Protein AF-A0A8U0M8M1-F1 (afdb_monomer_lite)

Radius of gyration: 15.46 Å; chains: 1; bounding box: 39×25×38 Å

Sequence (80 aa):
MGIQFGEGKTEQGPGVQIDLTGDEVATAIHAYLVAYGIHIQGPSTIRVNGQKCINGDIYIDPSGSVVADGDRWDGRGPSF

Secondary structure (DSSP, 8-state):
-EEEE---SSSSSS-EEEEEEHHHHHHHHHHHHHHTT----S-----BTTB---EEEEEEPTT-EEEETTEEEETT-S--

Structure (mmCIF, N/CA/C/O backbone):
data_AF-A0A8U0M8M1-F1
#
_entry.id   AF-A0A8U0M8M1-F1
#
loop_
_atom_site.group_PDB
_atom_site.id
_atom_site.type_symbol
_atom_site.label_atom_id
_atom_site.label_alt_id
_atom_site.label_comp_id
_atom_site.label_asym_id
_atom_site.label_entity_id
_atom_site.label_seq_id
_atom_site.pdbx_PDB_ins_code
_atom_site.Cartn_x
_atom_site.Cartn_y
_atom_site.Cartn_z
_atom_site.occupancy
_atom_site.B_iso_or_equiv
_atom_site.auth_seq_id
_atom_site.auth_comp_id
_atom_site.auth_asym_id
_atom_site.auth_atom_id
_atom_site.pdbx_PDB_model_num
ATOM 1 N N . MET A 1 1 ? -6.237 3.701 -7.364 1.00 87.31 1 MET A N 1
ATOM 2 C CA . MET A 1 1 ? -4.926 3.042 -7.402 1.00 87.31 1 MET A CA 1
ATOM 3 C C . MET A 1 1 ? -4.244 3.454 -8.685 1.00 87.31 1 MET A C 1
ATOM 5 O O . MET A 1 1 ? -4.834 3.286 -9.747 1.00 87.31 1 MET A O 1
ATOM 9 N N . GLY A 1 2 ? -3.065 4.056 -8.584 1.00 88.62 2 GLY A N 1
ATOM 10 C CA . GLY A 1 2 ? -2.222 4.398 -9.730 1.00 88.62 2 GLY A CA 1
ATOM 11 C C . GLY A 1 2 ? -0.939 3.581 -9.689 1.00 88.62 2 GLY A C 1
ATOM 12 O O . GLY A 1 2 ? -0.406 3.367 -8.606 1.00 88.62 2 GLY A O 1
ATOM 13 N N . ILE A 1 3 ? -0.467 3.115 -10.844 1.00 89.75 3 ILE A N 1
ATOM 14 C CA . ILE A 1 3 ? 0.829 2.442 -10.989 1.00 89.75 3 ILE A CA 1
ATOM 15 C C . ILE A 1 3 ? 1.624 3.220 -12.028 1.00 89.75 3 ILE A C 1
ATOM 17 O O . ILE A 1 3 ? 1.118 3.502 -13.114 1.00 89.75 3 ILE A O 1
ATOM 21 N N . GLN A 1 4 ? 2.856 3.577 -11.689 1.00 88.19 4 GLN A N 1
ATOM 22 C CA . GLN A 1 4 ? 3.741 4.341 -12.560 1.00 88.19 4 GLN A CA 1
ATOM 23 C C . GLN A 1 4 ? 5.194 3.933 -12.334 1.00 88.19 4 GLN A C 1
ATOM 25 O O . GLN A 1 4 ? 5.551 3.430 -11.269 1.00 88.19 4 GLN A O 1
ATOM 30 N N . PHE A 1 5 ? 6.054 4.162 -13.323 1.00 85.56 5 PHE A N 1
ATOM 31 C CA . PHE A 1 5 ? 7.492 4.132 -13.067 1.00 85.56 5 PHE A CA 1
ATOM 32 C C . PHE A 1 5 ? 7.855 5.348 -12.217 1.00 85.56 5 PHE A C 1
ATOM 34 O O . PHE A 1 5 ? 7.347 6.443 -12.457 1.00 85.56 5 PHE A O 1
ATOM 41 N N . GLY A 1 6 ? 8.711 5.167 -11.218 1.00 74.62 6 GLY A N 1
ATOM 42 C CA . GLY A 1 6 ? 9.239 6.303 -10.472 1.00 74.62 6 GLY A CA 1
ATOM 43 C C . GLY A 1 6 ? 10.182 7.142 -11.343 1.00 74.62 6 GLY A C 1
ATOM 44 O O . GLY A 1 6 ? 10.836 6.662 -12.271 1.00 74.62 6 GLY A O 1
ATOM 45 N N . GLU A 1 7 ? 10.246 8.438 -11.050 1.00 66.50 7 GLU A N 1
ATOM 46 C CA . GLU A 1 7 ? 10.934 9.420 -11.903 1.00 66.50 7 GLU A CA 1
ATOM 47 C C . GLU A 1 7 ? 12.455 9.499 -11.665 1.00 66.50 7 GLU A C 1
ATOM 49 O O . GLU A 1 7 ? 13.166 10.185 -12.394 1.00 66.50 7 GLU A O 1
ATOM 54 N N . GLY A 1 8 ? 12.961 8.785 -10.654 1.00 62.03 8 GLY A N 1
ATOM 55 C CA . GLY A 1 8 ? 14.374 8.516 -10.395 1.00 62.03 8 GLY A CA 1
ATOM 56 C C . GLY A 1 8 ? 15.336 9.714 -10.390 1.00 62.03 8 GLY A C 1
ATOM 57 O O . GLY A 1 8 ? 15.950 10.025 -11.407 1.00 62.03 8 GLY A O 1
ATOM 58 N N . LYS A 1 9 ? 15.659 10.220 -9.188 1.00 51.88 9 LYS A N 1
ATOM 59 C CA . LYS A 1 9 ? 17.079 10.379 -8.773 1.00 51.88 9 LYS A CA 1
ATOM 60 C C . LYS A 1 9 ? 17.398 9.862 -7.358 1.00 51.88 9 LYS A C 1
ATOM 62 O O . LYS A 1 9 ? 18.575 9.666 -7.082 1.00 51.88 9 LYS A O 1
ATOM 67 N N . THR A 1 10 ? 16.391 9.553 -6.532 1.00 49.03 10 THR A N 1
ATOM 68 C CA . THR A 1 10 ? 16.388 8.701 -5.310 1.00 49.03 10 THR A CA 1
ATOM 69 C C . THR A 1 10 ? 14.913 8.395 -4.960 1.00 49.03 10 THR A C 1
ATOM 71 O O . THR A 1 10 ? 14.083 9.235 -5.294 1.00 49.03 10 THR A O 1
ATOM 74 N N . GLU A 1 11 ? 14.494 7.295 -4.313 1.00 52.59 11 GLU A N 1
ATOM 75 C CA . GLU A 1 11 ? 15.210 6.188 -3.649 1.00 52.59 11 GLU A CA 1
ATOM 76 C C . GLU A 1 11 ? 15.622 5.074 -4.639 1.00 52.59 11 GLU A C 1
ATOM 78 O O . GLU A 1 11 ? 14.830 4.282 -5.116 1.00 52.59 11 GLU A O 1
ATOM 83 N N . GLN A 1 12 ? 16.918 5.058 -4.964 1.00 55.50 12 GLN A N 1
ATOM 84 C CA . GLN A 1 12 ? 17.683 4.027 -5.689 1.00 55.50 12 GLN A CA 1
ATOM 85 C C . GLN A 1 12 ? 17.367 3.704 -7.168 1.00 55.50 12 GLN A C 1
ATOM 87 O O . GLN A 1 12 ? 18.146 2.962 -7.766 1.00 55.50 12 GLN A O 1
ATOM 92 N N . GLY A 1 13 ? 16.368 4.303 -7.829 1.00 64.44 13 GLY A N 1
ATOM 93 C CA . GLY A 1 13 ? 16.273 4.240 -9.300 1.00 64.44 13 GLY A CA 1
ATOM 94 C C . GLY A 1 13 ? 14.908 4.600 -9.899 1.00 64.44 13 GLY A C 1
ATOM 95 O O . GLY A 1 13 ? 14.133 5.295 -9.245 1.00 64.44 13 GLY A O 1
ATOM 96 N N . PRO A 1 14 ? 14.620 4.185 -11.153 1.00 78.12 14 PRO A N 1
ATOM 97 C CA . PRO A 1 14 ? 13.299 4.357 -11.754 1.00 78.12 14 PRO A CA 1
ATOM 98 C C . PRO A 1 14 ? 12.222 3.646 -10.919 1.00 78.12 14 PRO A C 1
ATOM 100 O O . PRO A 1 14 ? 11.276 4.291 -10.509 1.00 78.12 14 PRO A O 1
ATOM 103 N N . GLY A 1 15 ? 12.399 2.385 -10.519 1.00 87.75 15 GLY A N 1
ATOM 104 C CA . GLY A 1 15 ? 11.453 1.657 -9.657 1.00 87.75 15 GLY A CA 1
ATOM 105 C C . GLY A 1 15 ? 10.016 1.600 -10.198 1.00 87.75 15 GLY A C 1
ATOM 106 O O . GLY A 1 15 ? 9.720 2.056 -11.306 1.00 87.75 15 GLY A O 1
ATOM 107 N N . VAL A 1 16 ? 9.101 1.038 -9.408 1.00 90.00 16 VAL A N 1
ATOM 108 C CA . VAL A 1 16 ? 7.651 1.139 -9.656 1.00 90.00 16 VAL A CA 1
ATOM 109 C C . VAL A 1 16 ? 6.988 1.739 -8.429 1.00 90.00 16 VAL A C 1
ATOM 111 O O . VAL A 1 16 ? 7.174 1.251 -7.323 1.00 90.00 16 VAL A O 1
ATOM 114 N N . GLN A 1 17 ? 6.202 2.782 -8.632 1.00 91.62 17 GLN A N 1
ATOM 115 C CA . GLN A 1 17 ? 5.424 3.445 -7.602 1.00 91.62 17 GLN A CA 1
ATOM 116 C C . GLN A 1 17 ? 3.960 3.015 -7.723 1.00 91.62 17 GLN A C 1
ATOM 118 O O . GLN A 1 17 ? 3.390 3.051 -8.817 1.00 91.62 17 GLN A O 1
ATOM 123 N N . ILE A 1 18 ? 3.351 2.627 -6.603 1.00 93.19 18 ILE A N 1
ATOM 124 C CA . ILE A 1 18 ? 1.914 2.376 -6.491 1.00 93.19 18 ILE A CA 1
ATOM 125 C C . ILE A 1 18 ? 1.324 3.375 -5.503 1.00 93.19 18 ILE A C 1
ATOM 127 O O . ILE A 1 18 ? 1.648 3.342 -4.317 1.00 93.19 18 ILE A O 1
ATOM 131 N N . ASP A 1 19 ? 0.410 4.210 -5.982 1.00 94.81 19 ASP A N 1
ATOM 132 C CA . ASP A 1 19 ? -0.288 5.194 -5.162 1.00 94.81 19 ASP A CA 1
ATOM 133 C C . ASP A 1 19 ? -1.711 4.726 -4.847 1.00 94.81 19 ASP A C 1
ATOM 135 O O . ASP A 1 19 ? -2.485 4.314 -5.724 1.00 94.81 19 ASP A O 1
ATOM 139 N N . LEU A 1 20 ? -2.065 4.815 -3.567 1.00 96.62 20 LEU A N 1
ATOM 140 C CA . LEU A 1 20 ? -3.346 4.412 -3.005 1.00 96.62 20 LEU A CA 1
ATOM 141 C C . LEU A 1 20 ? -4.051 5.617 -2.390 1.00 96.62 20 LEU A C 1
ATOM 143 O O . LEU A 1 20 ? -3.463 6.420 -1.664 1.00 96.62 20 LEU A O 1
ATOM 147 N N . THR A 1 21 ? -5.357 5.699 -2.609 1.00 97.06 21 THR A N 1
ATOM 148 C CA . THR A 1 21 ? -6.220 6.584 -1.821 1.00 97.06 21 THR A CA 1
ATOM 149 C C . THR A 1 21 ? -6.360 6.066 -0.387 1.00 97.06 21 THR A C 1
ATOM 151 O O . THR A 1 21 ? -6.165 4.879 -0.113 1.00 97.06 21 THR A O 1
ATOM 154 N N . GLY A 1 22 ? -6.754 6.934 0.547 1.00 96.06 22 GLY A N 1
ATOM 155 C CA . GLY A 1 22 ? -7.040 6.532 1.928 1.00 96.06 22 GLY A CA 1
ATOM 156 C C . GLY A 1 22 ? -8.071 5.401 2.045 1.00 96.06 22 GLY A C 1
ATOM 157 O O . GLY A 1 22 ? -7.916 4.515 2.887 1.00 96.06 22 GLY A O 1
ATOM 158 N N . ASP A 1 23 ? -9.078 5.381 1.167 1.00 95.75 23 ASP A N 1
ATOM 159 C CA . ASP A 1 23 ? -10.098 4.325 1.127 1.00 95.75 23 ASP A CA 1
ATOM 160 C C . ASP A 1 23 ? -9.527 2.986 0.629 1.00 95.75 23 ASP A C 1
ATOM 162 O O . ASP A 1 23 ? -9.894 1.918 1.128 1.00 95.75 23 ASP A O 1
ATOM 166 N N . GLU A 1 24 ? -8.575 3.017 -0.305 1.00 97.25 24 GLU A N 1
ATOM 167 C CA . GLU A 1 24 ? -7.868 1.818 -0.771 1.00 97.25 24 GLU A CA 1
ATOM 168 C C . GLU A 1 24 ? -6.935 1.260 0.308 1.00 97.25 24 GLU A C 1
ATOM 170 O O . GLU A 1 24 ? -6.905 0.048 0.522 1.00 97.25 24 GLU A O 1
ATOM 175 N N . VAL A 1 25 ? -6.252 2.125 1.065 1.00 96.88 25 VAL A N 1
ATOM 176 C CA . VAL A 1 25 ? -5.475 1.710 2.247 1.00 96.88 25 VAL A CA 1
ATOM 177 C C . VAL A 1 25 ? -6.390 1.088 3.306 1.00 96.88 25 VAL A C 1
ATOM 179 O O . VAL A 1 25 ? -6.086 0.025 3.849 1.00 96.88 25 VAL A O 1
ATOM 182 N N . ALA A 1 26 ? -7.542 1.706 3.582 1.00 96.12 26 ALA A N 1
ATOM 183 C CA . ALA A 1 26 ? -8.532 1.157 4.505 1.00 96.12 26 ALA A CA 1
ATOM 184 C C . ALA A 1 26 ? -9.032 -0.224 4.043 1.00 96.12 26 ALA A C 1
ATOM 186 O O . ALA A 1 26 ? -9.144 -1.148 4.851 1.00 96.12 26 ALA A O 1
ATOM 187 N N . THR A 1 27 ? -9.264 -0.390 2.740 1.00 96.19 27 THR A N 1
ATOM 188 C CA . THR A 1 27 ? -9.658 -1.669 2.133 1.00 96.19 27 THR A CA 1
ATOM 189 C C . THR A 1 27 ? -8.565 -2.727 2.286 1.00 96.19 27 THR A C 1
ATOM 191 O O . THR A 1 27 ? -8.863 -3.855 2.679 1.00 96.19 27 THR A O 1
ATOM 194 N N . ALA A 1 28 ? -7.297 -2.374 2.058 1.00 96.44 28 ALA A N 1
ATOM 195 C CA . ALA A 1 28 ? -6.166 -3.282 2.244 1.00 96.44 28 ALA A CA 1
ATOM 196 C C . ALA A 1 28 ? -6.040 -3.757 3.704 1.00 96.44 28 ALA A C 1
ATOM 198 O O . ALA A 1 28 ? -5.836 -4.944 3.958 1.00 96.44 28 ALA A O 1
ATOM 199 N N . ILE A 1 29 ? -6.243 -2.859 4.674 1.00 96.81 29 ILE A N 1
ATOM 200 C CA . ILE A 1 29 ? -6.265 -3.208 6.103 1.00 96.81 29 ILE A CA 1
ATOM 201 C C . ILE A 1 29 ? -7.444 -4.136 6.422 1.00 96.81 29 ILE A C 1
ATOM 203 O O . ILE A 1 29 ? -7.269 -5.122 7.136 1.00 96.81 29 ILE A O 1
ATOM 207 N N . HIS A 1 30 ? -8.636 -3.873 5.876 1.00 96.81 30 HIS A N 1
ATOM 208 C CA . HIS A 1 30 ? -9.775 -4.783 6.019 1.00 96.81 30 HIS A CA 1
ATOM 209 C C . HIS A 1 30 ? -9.463 -6.179 5.466 1.00 96.81 30 HIS A C 1
ATOM 211 O O . HIS A 1 30 ? -9.726 -7.170 6.145 1.00 96.81 30 HIS A O 1
ATOM 217 N N . ALA A 1 31 ? -8.873 -6.266 4.272 1.00 97.19 31 ALA A N 1
ATOM 218 C CA . ALA A 1 31 ? -8.484 -7.535 3.664 1.00 97.19 3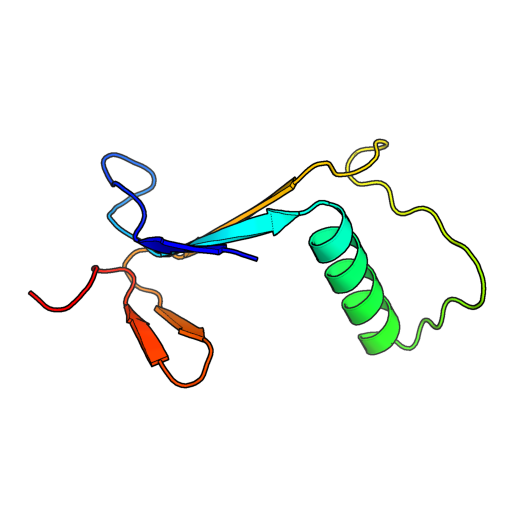1 ALA A CA 1
ATOM 219 C C . ALA A 1 31 ? -7.455 -8.288 4.523 1.00 97.19 31 ALA A C 1
ATOM 221 O O . ALA A 1 31 ? -7.599 -9.492 4.735 1.00 97.19 31 ALA A O 1
ATOM 222 N N . TYR A 1 32 ? -6.473 -7.574 5.083 1.00 98.06 32 TYR A N 1
ATOM 223 C CA . TYR A 1 32 ? -5.516 -8.137 6.033 1.00 98.06 32 TYR A CA 1
ATOM 224 C C . TYR A 1 32 ? -6.220 -8.721 7.267 1.00 98.06 32 TYR A C 1
ATOM 226 O O . TYR A 1 32 ? -5.977 -9.867 7.627 1.00 98.06 32 TYR A O 1
ATOM 234 N N . LEU A 1 33 ? -7.147 -7.985 7.886 1.00 98.00 33 LEU A N 1
ATOM 235 C CA . LEU A 1 33 ? -7.897 -8.474 9.049 1.00 98.00 33 LEU A CA 1
ATOM 236 C C . LEU A 1 33 ? -8.722 -9.728 8.722 1.00 98.00 33 LEU A C 1
ATOM 238 O O . LEU A 1 33 ? -8.696 -10.696 9.483 1.00 98.00 33 LEU A O 1
ATOM 242 N N . VAL A 1 34 ? -9.388 -9.746 7.566 1.00 97.81 34 VAL A N 1
ATOM 243 C CA . VAL A 1 34 ? -10.149 -10.913 7.094 1.00 97.81 34 VAL A CA 1
ATOM 244 C C . VAL A 1 34 ? -9.239 -12.124 6.885 1.00 97.81 34 VAL A C 1
ATOM 246 O O . VAL A 1 34 ? -9.603 -13.225 7.293 1.00 97.81 34 VAL A O 1
ATOM 249 N N . ALA A 1 35 ? -8.041 -11.940 6.323 1.00 98.12 35 ALA A N 1
ATOM 250 C CA . ALA A 1 35 ? -7.063 -13.018 6.156 1.00 98.12 35 ALA A CA 1
ATOM 251 C C . ALA A 1 35 ? -6.605 -13.630 7.496 1.00 98.12 35 ALA A C 1
ATOM 253 O O . ALA A 1 35 ? -6.216 -14.794 7.541 1.00 98.12 35 ALA A O 1
ATOM 254 N N . TYR A 1 36 ? -6.712 -12.874 8.592 1.00 98.38 36 TYR A N 1
ATOM 255 C CA . TYR A 1 36 ? -6.459 -13.331 9.962 1.00 98.38 36 TYR A CA 1
ATOM 256 C C . TYR A 1 36 ? -7.727 -13.809 10.696 1.00 98.38 36 TYR A C 1
ATOM 258 O O . TYR A 1 36 ? -7.700 -14.019 11.909 1.00 98.38 36 TYR A O 1
ATOM 266 N N . GLY A 1 37 ? -8.842 -13.997 9.985 1.00 97.94 37 GLY A N 1
ATOM 267 C CA . GLY A 1 37 ? -10.104 -14.489 10.548 1.00 97.94 37 GLY A CA 1
ATOM 268 C C . GLY A 1 37 ? -10.887 -13.445 11.349 1.00 97.94 37 GLY A C 1
ATOM 269 O O . GLY A 1 37 ? -11.806 -13.796 12.090 1.00 97.94 37 GLY A O 1
ATOM 270 N N . ILE A 1 38 ? -10.544 -12.162 11.222 1.00 98.38 38 ILE A N 1
ATOM 271 C CA . ILE A 1 38 ? -11.226 -11.064 11.908 1.00 98.38 38 ILE A CA 1
ATOM 272 C C . ILE A 1 38 ? -12.243 -10.447 10.948 1.00 98.38 38 ILE A C 1
ATOM 274 O O . ILE A 1 38 ? -11.891 -9.753 9.994 1.00 98.38 38 ILE A O 1
ATOM 278 N N . HIS A 1 39 ? -13.525 -10.670 11.229 1.00 97.19 39 HIS A N 1
ATOM 279 C CA . HIS A 1 39 ? -14.631 -10.130 10.442 1.00 97.19 39 HIS A CA 1
ATOM 280 C C . HIS A 1 39 ? -15.249 -8.927 11.154 1.00 97.19 39 HIS A C 1
ATOM 282 O O . HIS A 1 39 ? -15.787 -9.046 12.253 1.00 97.19 39 HIS A O 1
ATOM 288 N N . ILE A 1 40 ? -15.184 -7.760 10.516 1.00 96.31 40 ILE A N 1
ATOM 289 C CA . ILE A 1 40 ? -15.832 -6.540 11.004 1.00 96.31 40 ILE A CA 1
ATOM 290 C C . ILE A 1 40 ? -17.221 -6.458 10.372 1.00 96.31 40 ILE A C 1
ATOM 292 O O . ILE A 1 40 ? -17.346 -6.458 9.150 1.00 96.31 40 ILE A O 1
ATOM 296 N N . GLN A 1 41 ? -18.259 -6.370 11.202 1.00 95.88 41 GLN A N 1
ATOM 297 C CA . GLN A 1 41 ? -19.639 -6.196 10.757 1.00 95.88 41 GLN A CA 1
ATOM 298 C C . GLN A 1 41 ? -20.158 -4.818 11.182 1.00 95.88 41 GLN A C 1
ATOM 300 O O . GLN A 1 41 ? -20.216 -4.510 12.370 1.00 95.88 41 GLN A O 1
ATOM 305 N N . GLY A 1 42 ? -20.575 -4.013 10.203 1.00 95.56 42 GLY A N 1
ATOM 306 C CA . GLY A 1 42 ? -21.118 -2.667 10.408 1.00 95.56 42 GLY A CA 1
ATOM 307 C C . GLY A 1 42 ? -20.134 -1.537 10.070 1.00 95.56 42 GLY A C 1
ATOM 308 O O . GLY A 1 42 ? -18.993 -1.805 9.694 1.00 95.56 42 GLY A O 1
ATOM 309 N N . PRO A 1 43 ? -20.576 -0.267 10.161 1.00 94.12 43 PRO A N 1
ATOM 310 C CA . PRO A 1 43 ? -19.735 0.888 9.856 1.00 94.12 43 PRO A CA 1
ATOM 311 C C . PRO A 1 43 ? -18.515 0.971 10.783 1.00 94.12 43 PRO A C 1
ATOM 313 O O . PRO A 1 43 ? -18.650 0.900 12.004 1.00 94.12 43 PRO A O 1
ATOM 316 N N . SER A 1 44 ? -17.332 1.181 10.211 1.00 94.75 44 SER A N 1
ATOM 317 C CA . SER A 1 44 ? -16.065 1.279 10.944 1.00 94.75 44 SER A CA 1
ATOM 318 C C . SER A 1 44 ? -15.234 2.478 10.486 1.00 94.75 44 SER A C 1
ATOM 320 O O . SER A 1 44 ? -15.424 3.016 9.399 1.00 94.75 44 SER A O 1
ATOM 322 N N . THR A 1 45 ? -14.302 2.929 11.330 1.00 94.44 45 THR A N 1
ATOM 323 C CA . THR A 1 45 ? -13.316 3.964 10.983 1.00 94.44 45 THR A CA 1
ATOM 324 C C . THR A 1 45 ? -11.915 3.405 11.178 1.00 94.44 45 THR A C 1
ATOM 326 O O . THR A 1 45 ? -11.544 3.065 12.299 1.00 94.44 45 THR A O 1
ATOM 329 N N . ILE A 1 46 ? -11.131 3.356 10.103 1.00 95.12 46 ILE A N 1
ATOM 330 C CA . ILE A 1 46 ? -9.716 2.982 10.152 1.00 95.12 46 ILE A CA 1
ATOM 331 C C . ILE A 1 46 ? -8.870 4.245 10.319 1.00 95.12 46 ILE A C 1
ATOM 333 O O . ILE A 1 46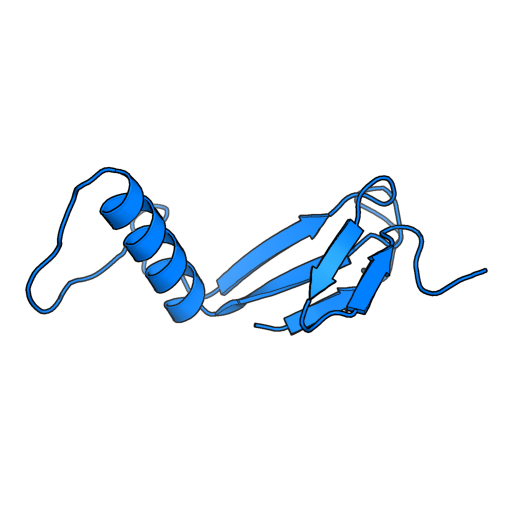 ? -9.117 5.272 9.681 1.00 95.12 46 ILE A O 1
ATOM 337 N N . ARG A 1 47 ? -7.878 4.172 11.210 1.00 96.50 47 ARG A N 1
ATOM 338 C CA . ARG A 1 47 ? -6.896 5.231 11.441 1.00 96.50 47 ARG A CA 1
ATOM 339 C C . ARG A 1 47 ? -5.490 4.654 11.360 1.00 96.50 47 ARG A C 1
ATOM 341 O O . ARG A 1 47 ? -5.219 3.631 11.977 1.00 96.50 47 ARG A O 1
ATOM 348 N N . VAL A 1 48 ? -4.604 5.349 10.660 1.00 95.19 48 VAL A N 1
ATOM 349 C CA . VAL A 1 48 ? -3.169 5.053 10.589 1.00 95.19 48 VAL A CA 1
ATOM 350 C C . VAL A 1 48 ? -2.451 6.202 11.286 1.00 95.19 48 VAL A C 1
ATOM 352 O O . VAL A 1 48 ? -2.789 7.364 11.065 1.00 95.19 48 VAL A O 1
ATOM 355 N N . ASN A 1 49 ? -1.536 5.894 12.208 1.00 94.50 49 ASN A N 1
ATOM 356 C CA . ASN A 1 49 ? -0.874 6.895 13.060 1.00 94.50 49 ASN A CA 1
ATOM 357 C C . ASN A 1 49 ? -1.864 7.825 13.798 1.00 94.50 49 ASN A C 1
ATOM 359 O O . ASN A 1 49 ? -1.648 9.025 13.940 1.00 94.50 49 ASN A O 1
ATOM 363 N N . GLY A 1 50 ? -2.994 7.268 14.251 1.00 95.62 50 GLY A N 1
ATOM 364 C CA . GLY A 1 50 ? -4.021 7.998 15.007 1.00 95.62 50 GLY A CA 1
ATOM 365 C C . GLY A 1 50 ? -4.942 8.903 14.173 1.00 95.62 50 GLY A C 1
ATOM 366 O O . GLY A 1 50 ? -5.883 9.487 14.723 1.00 95.62 50 GLY A O 1
ATOM 367 N N . GLN A 1 51 ? -4.745 8.988 12.855 1.00 96.88 51 GLN A N 1
ATOM 368 C CA . GLN A 1 51 ? -5.490 9.878 11.959 1.00 96.88 51 GLN A CA 1
ATOM 369 C C . GLN A 1 51 ? -6.134 9.118 10.794 1.00 96.88 51 GLN A C 1
ATOM 371 O O . GLN A 1 51 ? -5.777 7.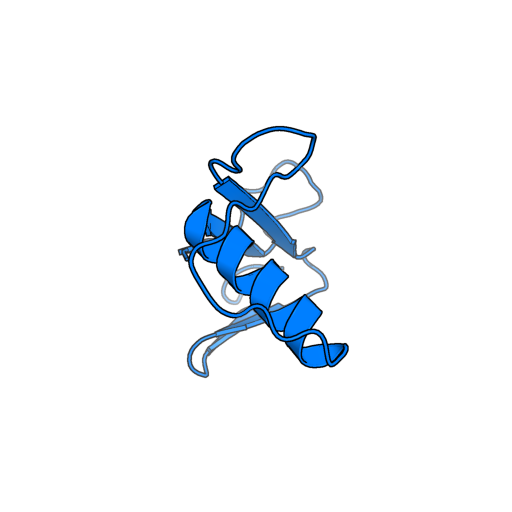976 10.510 1.00 96.88 51 GLN A O 1
ATOM 376 N N . LYS A 1 52 ? -7.121 9.735 10.127 1.00 94.75 52 LYS A N 1
ATOM 377 C CA . LYS A 1 52 ? -7.640 9.194 8.863 1.00 94.75 52 LYS A CA 1
ATOM 378 C C . LYS A 1 52 ? -6.512 9.226 7.835 1.00 94.75 52 LYS A C 1
ATOM 380 O O . LYS A 1 52 ? -5.917 10.279 7.623 1.00 94.75 52 LYS A O 1
ATOM 385 N N . CYS A 1 53 ? -6.228 8.080 7.228 1.00 95.50 53 CYS A N 1
ATOM 386 C CA . CYS A 1 53 ? -5.263 7.998 6.142 1.00 95.50 53 CYS A CA 1
ATOM 387 C C . CYS A 1 53 ? -5.825 8.754 4.932 1.00 95.50 53 CYS A C 1
ATOM 389 O O . CYS A 1 53 ? -6.975 8.531 4.558 1.00 95.50 53 CYS A O 1
ATOM 391 N N . ILE A 1 54 ? -5.043 9.675 4.372 1.00 96.06 54 ILE A N 1
ATOM 392 C CA . ILE A 1 54 ? -5.434 10.435 3.177 1.00 96.06 54 ILE A CA 1
ATOM 393 C C . ILE A 1 54 ? -4.962 9.710 1.914 1.00 96.06 54 ILE A C 1
ATOM 395 O O . ILE A 1 54 ? -5.708 9.608 0.941 1.00 96.06 54 ILE A O 1
ATOM 399 N N . ASN A 1 55 ? -3.752 9.159 1.962 1.00 96.06 55 ASN A N 1
ATOM 400 C CA . ASN A 1 55 ? -3.107 8.409 0.897 1.00 96.06 55 ASN A CA 1
ATOM 401 C C . ASN A 1 55 ? -2.084 7.431 1.491 1.00 96.06 55 ASN A C 1
ATOM 403 O O . ASN A 1 55 ? -1.607 7.625 2.612 1.00 96.06 55 ASN A O 1
ATOM 407 N N . GLY A 1 56 ? -1.760 6.399 0.725 1.00 94.56 56 GLY A N 1
ATOM 408 C CA . GLY A 1 56 ? -0.646 5.496 0.980 1.00 94.56 56 GLY A CA 1
ATOM 409 C C . GLY A 1 56 ? 0.124 5.256 -0.306 1.00 94.56 56 GLY A C 1
ATOM 410 O O . GLY A 1 56 ? -0.399 5.472 -1.398 1.00 94.56 56 GLY A O 1
ATOM 411 N N . ASP A 1 57 ? 1.365 4.828 -0.164 1.00 92.81 57 ASP A N 1
ATOM 412 C CA . ASP A 1 57 ? 2.293 4.744 -1.272 1.00 92.81 57 ASP A CA 1
ATOM 413 C C . ASP A 1 57 ? 3.215 3.530 -1.082 1.00 92.81 57 ASP A C 1
ATOM 415 O O . ASP A 1 57 ? 3.537 3.143 0.046 1.00 92.81 57 ASP A O 1
ATOM 419 N N . ILE A 1 58 ? 3.535 2.850 -2.181 1.00 91.69 58 ILE A N 1
ATOM 420 C CA . ILE A 1 58 ? 4.414 1.680 -2.195 1.00 91.69 58 ILE A CA 1
ATOM 421 C C . ILE A 1 58 ? 5.436 1.894 -3.299 1.00 91.69 58 ILE A C 1
ATOM 423 O O . ILE A 1 58 ? 5.075 1.944 -4.475 1.00 91.69 58 ILE A O 1
ATOM 427 N N . TYR A 1 59 ? 6.706 1.951 -2.916 1.00 90.44 59 TYR A N 1
ATOM 428 C CA . TYR A 1 59 ? 7.815 1.978 -3.855 1.00 90.44 59 TYR A CA 1
ATOM 429 C C . TYR A 1 59 ? 8.438 0.587 -3.977 1.00 90.44 59 TYR A C 1
ATOM 431 O O . TYR A 1 59 ? 8.815 -0.042 -2.986 1.00 90.44 59 TYR A O 1
ATOM 439 N N . ILE A 1 60 ? 8.528 0.096 -5.207 1.00 90.44 60 ILE A N 1
ATOM 440 C CA . ILE A 1 60 ? 9.183 -1.154 -5.564 1.00 90.44 60 ILE A CA 1
ATOM 441 C C . ILE A 1 60 ? 10.552 -0.802 -6.133 1.00 90.44 60 ILE A C 1
ATOM 443 O O . ILE A 1 60 ? 10.649 -0.108 -7.149 1.00 90.44 60 ILE A O 1
ATOM 447 N N . ASP A 1 61 ? 11.595 -1.329 -5.493 1.00 88.56 61 ASP A N 1
ATOM 448 C CA . ASP A 1 61 ? 12.980 -1.147 -5.916 1.00 88.56 61 ASP A CA 1
ATOM 449 C C . ASP A 1 61 ? 13.201 -1.550 -7.381 1.00 88.56 61 ASP A C 1
ATOM 451 O O . ASP A 1 61 ? 12.528 -2.452 -7.891 1.00 88.56 61 ASP A O 1
ATOM 455 N N . PRO A 1 62 ? 14.224 -0.990 -8.051 1.00 88.25 62 PRO A N 1
ATOM 456 C CA . PRO A 1 62 ? 14.554 -1.369 -9.419 1.00 88.25 62 PRO A CA 1
ATOM 457 C C . PRO A 1 62 ? 14.799 -2.867 -9.640 1.00 88.25 62 PRO A C 1
ATOM 459 O O . PRO A 1 62 ? 14.627 -3.359 -10.748 1.00 88.25 62 PRO A O 1
ATOM 462 N N . SER A 1 63 ? 15.204 -3.610 -8.609 1.00 87.88 63 SER A N 1
ATOM 463 C CA . SER A 1 63 ? 15.389 -5.066 -8.679 1.00 87.88 63 SER A CA 1
ATOM 464 C C . SER A 1 63 ? 14.077 -5.863 -8.629 1.00 87.88 63 SER A C 1
ATOM 466 O O . SER A 1 63 ? 14.078 -7.063 -8.912 1.00 87.88 63 SER A O 1
ATOM 468 N N . GLY A 1 64 ? 12.972 -5.219 -8.252 1.00 90.06 64 GLY A N 1
ATOM 469 C CA . GLY A 1 64 ? 11.644 -5.802 -8.138 1.00 90.06 64 GLY A CA 1
ATOM 470 C C . GLY A 1 64 ? 10.788 -5.622 -9.391 1.00 90.06 64 GLY A C 1
ATOM 471 O O . GLY A 1 64 ? 11.191 -5.046 -10.401 1.00 90.06 64 GLY A O 1
ATOM 472 N N . SER A 1 65 ? 9.565 -6.146 -9.330 1.00 91.75 65 SER A N 1
ATOM 473 C CA . SER A 1 65 ? 8.566 -5.942 -10.378 1.00 91.75 65 SER A CA 1
ATOM 474 C C . SER A 1 65 ? 7.151 -6.049 -9.830 1.00 91.75 65 SER A C 1
ATOM 476 O O . SER A 1 65 ? 6.915 -6.809 -8.890 1.00 91.75 65 SER A O 1
ATOM 478 N N . VAL A 1 66 ? 6.213 -5.370 -10.480 1.00 92.69 66 VAL A N 1
ATOM 479 C CA . VAL A 1 66 ? 4.773 -5.449 -10.204 1.00 92.69 66 VAL A CA 1
ATOM 480 C C . VAL A 1 66 ? 4.092 -6.179 -11.360 1.00 92.69 66 VAL A C 1
ATOM 482 O O . VAL A 1 66 ? 4.477 -6.000 -12.512 1.00 92.69 66 VAL A O 1
ATOM 485 N N . VAL A 1 67 ? 3.094 -7.015 -11.073 1.00 93.38 67 VAL A N 1
ATOM 486 C CA . VAL A 1 67 ? 2.186 -7.554 -12.097 1.00 93.38 67 VAL A CA 1
ATOM 487 C C . VAL A 1 67 ? 0.811 -6.964 -11.837 1.00 93.38 67 VAL A C 1
ATOM 489 O O . VAL A 1 67 ? 0.252 -7.172 -10.762 1.00 93.38 67 VAL A O 1
ATOM 492 N N . ALA A 1 68 ? 0.288 -6.225 -12.806 1.00 91.81 68 ALA A N 1
ATOM 493 C CA . ALA A 1 68 ? -1.003 -5.560 -12.727 1.00 91.81 68 ALA A CA 1
ATOM 494 C C . ALA A 1 68 ? -1.745 -5.759 -14.046 1.00 91.81 68 ALA A C 1
ATOM 496 O O . ALA A 1 68 ? -1.161 -5.584 -15.109 1.00 91.81 68 ALA A O 1
ATOM 497 N N . ASP A 1 69 ? -3.004 -6.187 -13.969 1.00 90.62 69 ASP A N 1
ATOM 498 C CA . ASP A 1 69 ? -3.860 -6.439 -15.138 1.00 90.62 69 ASP A CA 1
ATOM 499 C C . ASP A 1 69 ? -3.245 -7.377 -16.198 1.00 90.62 69 ASP A C 1
ATOM 501 O O . ASP A 1 69 ? -3.553 -7.306 -17.383 1.00 90.62 69 ASP A O 1
ATOM 505 N N . GLY A 1 70 ? -2.386 -8.305 -15.760 1.00 92.12 70 GLY A N 1
ATOM 506 C CA . GLY A 1 70 ? -1.665 -9.237 -16.634 1.00 92.12 70 GLY A CA 1
ATOM 507 C C . GLY A 1 70 ? -0.354 -8.686 -17.207 1.00 92.12 70 GLY A C 1
ATOM 508 O O . GLY A 1 70 ? 0.459 -9.474 -17.691 1.00 92.12 70 GLY A O 1
ATOM 509 N N . ASP A 1 71 ? -0.101 -7.385 -17.067 1.00 89.94 71 ASP A N 1
ATOM 510 C CA . ASP A 1 71 ? 1.124 -6.727 -17.505 1.00 89.94 71 ASP A CA 1
ATOM 511 C C . ASP A 1 71 ? 2.167 -6.679 -16.388 1.00 89.94 71 ASP A C 1
ATOM 513 O O . ASP A 1 71 ? 1.880 -6.385 -15.222 1.00 89.94 71 ASP A O 1
ATOM 517 N N . ARG A 1 72 ? 3.423 -6.961 -16.748 1.00 90.88 72 ARG A N 1
ATOM 518 C CA . ARG A 1 72 ? 4.559 -6.895 -15.82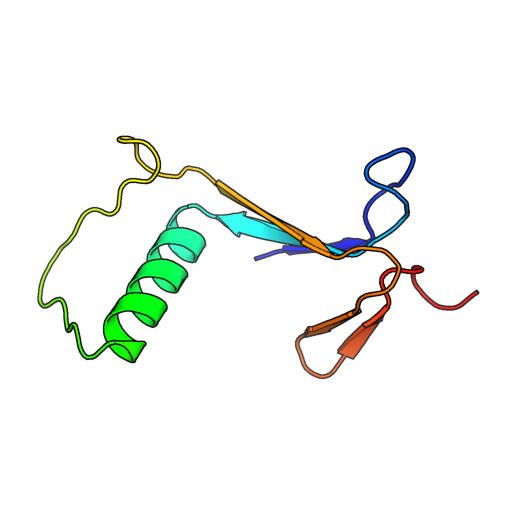6 1.00 90.88 72 ARG A CA 1
ATOM 519 C C . ARG A 1 72 ? 5.297 -5.566 -15.970 1.00 90.88 72 ARG A C 1
ATOM 521 O O . ARG A 1 72 ? 5.818 -5.256 -17.036 1.00 90.88 72 ARG A O 1
ATOM 528 N N . TRP A 1 73 ? 5.436 -4.858 -14.857 1.00 89.81 73 TRP A N 1
ATOM 529 C CA . TRP A 1 73 ? 6.200 -3.624 -14.705 1.00 89.81 73 TRP A CA 1
ATOM 530 C C . TRP A 1 73 ? 7.536 -3.947 -14.032 1.00 89.81 73 TRP A C 1
ATOM 532 O O . TRP A 1 73 ? 7.566 -4.313 -12.855 1.00 89.81 73 TRP A O 1
ATOM 542 N N . ASP A 1 74 ? 8.639 -3.879 -14.778 1.00 88.62 74 ASP A N 1
ATOM 543 C CA . ASP A 1 74 ? 9.991 -4.080 -14.237 1.00 88.62 74 ASP A CA 1
ATOM 544 C C . ASP A 1 74 ? 10.474 -2.786 -13.570 1.00 88.62 74 ASP A C 1
ATOM 546 O O . ASP A 1 74 ? 10.402 -1.718 -14.175 1.00 88.62 74 ASP A O 1
ATOM 550 N N . GLY A 1 75 ? 10.983 -2.862 -12.337 1.00 86.38 75 GLY A N 1
ATOM 551 C CA . GLY A 1 75 ? 11.487 -1.692 -11.616 1.00 86.38 75 GLY A CA 1
ATOM 552 C C . GLY A 1 75 ? 12.654 -0.989 -12.317 1.00 86.38 75 GLY A C 1
ATOM 553 O O . GLY A 1 75 ? 12.988 0.143 -11.980 1.00 86.38 75 GLY A O 1
ATOM 554 N N . ARG A 1 76 ? 13.279 -1.601 -13.323 1.00 84.69 76 ARG A N 1
ATOM 555 C CA . ARG A 1 76 ? 14.284 -0.937 -14.164 1.00 84.69 76 ARG A CA 1
ATOM 556 C C . ARG A 1 76 ? 13.683 0.018 -15.198 1.00 84.69 76 ARG A C 1
ATOM 558 O O . ARG A 1 76 ? 14.445 0.731 -15.845 1.00 84.69 76 ARG A O 1
ATOM 565 N N . GLY A 1 77 ? 12.359 0.063 -15.328 1.00 77.94 77 GLY A N 1
ATOM 56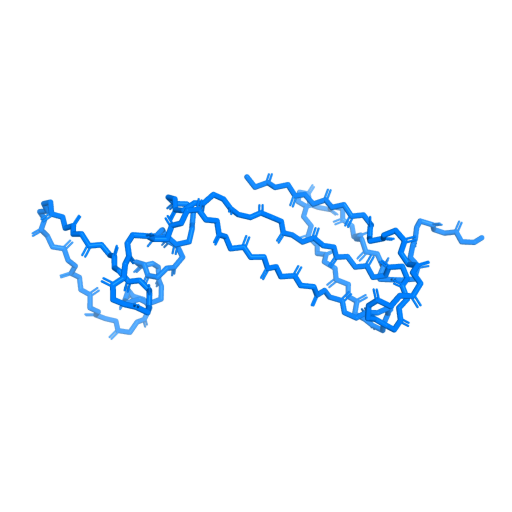6 C CA . GLY A 1 77 ? 11.649 0.844 -16.333 1.00 77.94 77 GLY A CA 1
ATOM 567 C C . GLY A 1 77 ? 11.163 -0.003 -17.515 1.00 77.94 77 GLY A C 1
ATOM 568 O O . GLY A 1 77 ? 11.461 -1.199 -17.603 1.00 77.94 77 GLY A O 1
ATOM 569 N N . PRO A 1 78 ? 10.407 0.607 -18.444 1.00 68.75 78 PRO A N 1
ATOM 570 C CA . PRO A 1 78 ? 10.001 -0.051 -19.674 1.00 68.75 78 PRO A CA 1
ATOM 571 C C . PRO A 1 78 ? 11.263 -0.299 -20.508 1.00 68.75 78 PRO A C 1
ATOM 573 O O . PRO A 1 78 ? 12.012 0.634 -20.766 1.00 68.75 78 PRO A O 1
ATOM 576 N N . SER A 1 79 ? 11.506 -1.570 -20.834 1.00 59.97 79 SER A N 1
ATOM 577 C CA . SER A 1 79 ? 12.564 -2.126 -21.695 1.00 59.97 79 SER A CA 1
ATOM 578 C C . SER A 1 79 ? 13.576 -1.117 -22.279 1.00 59.97 79 SER A C 1
ATOM 580 O O . SER A 1 79 ? 13.221 -0.346 -23.169 1.00 59.97 79 SER A O 1
ATOM 582 N N . PHE A 1 80 ? 14.836 -1.172 -21.819 1.00 45.06 80 PHE A N 1
ATOM 583 C CA . PHE A 1 80 ? 15.988 -0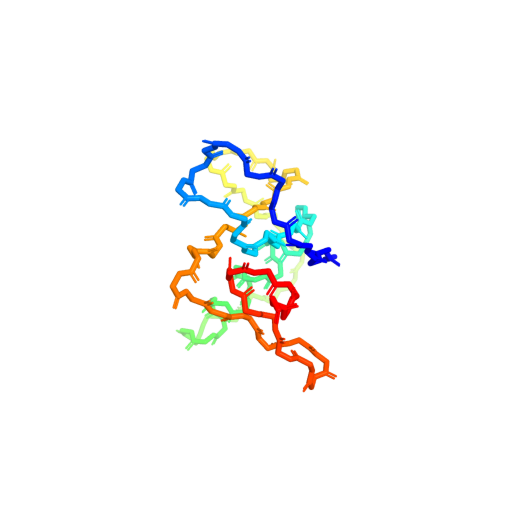.613 -22.549 1.00 45.06 80 PHE A CA 1
ATOM 584 C C . PHE A 1 80 ? 16.099 -1.194 -23.964 1.00 45.06 80 PHE A C 1
ATOM 586 O O . PHE A 1 80 ? 15.770 -2.396 -24.125 1.00 45.06 80 PHE A O 1
#

Foldseek 3Di:
DDWDQQPDPDPAGRFIKDKFALVRVVVVVQVVCVVVVHDDDDDDADDDPNHRGGMDMDTGHQCDWDQDPNDIAHNNGDDD

pLDDT: mean 88.39, std 12.8, range [45.06, 98.38]